Protein AF-A0A4Q8AR79-F1 (afdb_monomer_lite)

Sequence (165 aa):
MSETRAPRPKVLPDLLIDLVLIVAFVLIGRRSHDEEFNLAGVWQTAWPFFAALLLGWLVTRAWRWPDRVWPTGIIIWLVTVAGGMVLRAVSGQGTDIAFIIVATVTLGAFLVGWRLLGVWIERISAKRVAKKQAEADAAVVNAEAQAAAKAALNRPDPNRRTPGI

InterPro domains:
  IPR021414 Protein of unknown function DUF3054 [PF11255] (15-117)

Organism: NCBI:txid393267

Radius of gyration: 29.97 Å; chains: 1; bounding box: 76×37×91 Å

pLDDT: mean 89.16, std 11.05, range [41.88, 98.06]

Structure (mmCIF, N/CA/C/O backbone):
data_AF-A0A4Q8AR79-F1
#
_entry.id   AF-A0A4Q8AR79-F1
#
loop_
_atom_site.group_PDB
_atom_site.id
_atom_site.type_symbol
_atom_site.label_atom_id
_atom_site.label_alt_id
_atom_site.label_comp_id
_atom_site.label_asym_id
_atom_site.label_entity_id
_atom_site.label_seq_id
_atom_site.pdbx_PDB_ins_code
_atom_site.Cartn_x
_atom_site.Cartn_y
_atom_site.Cartn_z
_atom_site.occupancy
_atom_site.B_iso_or_equiv
_atom_site.auth_seq_id
_atom_site.auth_comp_id
_atom_site.auth_asym_id
_atom_site.auth_atom_id
_atom_site.pdbx_PDB_model_num
ATOM 1 N N . MET A 1 1 ? 23.720 -19.106 -25.272 1.00 41.88 1 MET A N 1
ATOM 2 C CA . MET A 1 1 ? 22.290 -18.898 -24.957 1.00 41.88 1 MET A CA 1
ATOM 3 C C . MET A 1 1 ? 22.189 -18.606 -23.468 1.00 41.88 1 MET A C 1
ATOM 5 O O . MET A 1 1 ? 22.160 -19.528 -22.670 1.00 41.88 1 MET A O 1
ATOM 9 N N . SER A 1 2 ? 22.279 -17.337 -23.076 1.00 53.19 2 SER A N 1
ATOM 10 C CA . SER A 1 2 ? 22.060 -16.918 -21.690 1.00 53.19 2 SER A CA 1
ATOM 11 C C . SER A 1 2 ? 20.556 -16.864 -21.445 1.00 53.19 2 SER A C 1
ATOM 13 O O . SER A 1 2 ? 19.889 -15.988 -21.993 1.00 53.19 2 SER A O 1
ATOM 15 N N . GLU A 1 3 ? 20.019 -17.805 -20.671 1.00 50.75 3 GLU A N 1
ATOM 16 C CA . GLU A 1 3 ? 18.653 -17.709 -20.161 1.00 50.75 3 GLU A CA 1
ATOM 17 C C . GLU A 1 3 ? 18.510 -16.395 -19.384 1.00 50.75 3 GLU A C 1
ATOM 19 O O . GLU A 1 3 ? 19.108 -16.194 -18.324 1.00 50.75 3 GLU A O 1
ATOM 24 N N . THR A 1 4 ? 17.723 -15.470 -19.922 1.00 56.91 4 THR A N 1
ATOM 25 C CA . THR A 1 4 ? 17.231 -14.303 -19.199 1.00 56.91 4 THR A CA 1
ATOM 26 C C . THR A 1 4 ? 16.343 -14.809 -18.069 1.00 56.91 4 THR A C 1
ATOM 28 O O . THR A 1 4 ? 15.161 -15.086 -18.253 1.00 56.91 4 THR A O 1
ATOM 31 N N . ARG A 1 5 ? 16.928 -14.976 -16.877 1.00 51.38 5 ARG A N 1
ATOM 32 C CA . ARG A 1 5 ? 16.189 -15.288 -15.650 1.00 51.38 5 ARG A CA 1
ATOM 33 C C . ARG A 1 5 ? 15.085 -14.241 -15.505 1.00 51.38 5 ARG A C 1
ATOM 35 O O . ARG A 1 5 ? 15.389 -13.064 -15.309 1.00 51.38 5 ARG A O 1
ATOM 42 N N . ALA A 1 6 ? 13.824 -14.658 -15.631 1.00 57.12 6 ALA A N 1
ATOM 43 C CA . ALA A 1 6 ? 12.692 -13.767 -15.416 1.00 57.12 6 ALA A CA 1
ATOM 44 C C . ALA A 1 6 ? 12.864 -13.074 -14.051 1.00 57.12 6 ALA A C 1
ATOM 46 O O . ALA A 1 6 ? 13.226 -13.752 -13.077 1.00 57.12 6 ALA A O 1
ATOM 47 N N . PRO A 1 7 ? 12.673 -11.746 -13.960 1.00 58.50 7 PRO A N 1
ATOM 48 C CA . PRO A 1 7 ? 12.816 -11.039 -12.698 1.00 58.50 7 PRO A CA 1
ATOM 49 C C . PRO A 1 7 ? 11.891 -11.691 -11.669 1.00 58.50 7 PRO A C 1
ATOM 51 O O . PRO A 1 7 ? 10.685 -11.808 -11.884 1.00 58.50 7 PRO A O 1
ATOM 54 N N . ARG A 1 8 ? 12.469 -12.185 -10.567 1.00 60.94 8 ARG A N 1
ATOM 55 C CA . ARG A 1 8 ? 11.681 -12.766 -9.478 1.00 60.94 8 ARG A CA 1
ATOM 56 C C . ARG A 1 8 ? 10.762 -11.677 -8.917 1.00 60.94 8 ARG A C 1
ATOM 58 O O . ARG A 1 8 ? 11.248 -10.564 -8.696 1.00 60.94 8 ARG A O 1
ATOM 65 N N . PRO A 1 9 ? 9.477 -11.976 -8.662 1.00 63.59 9 PRO A N 1
ATOM 66 C CA . PRO A 1 9 ? 8.583 -11.008 -8.047 1.00 63.59 9 PRO A CA 1
ATOM 67 C C . PRO A 1 9 ? 9.171 -10.580 -6.697 1.00 63.59 9 PRO A C 1
ATOM 69 O O . PRO A 1 9 ? 9.607 -11.418 -5.901 1.00 63.59 9 PRO A O 1
ATOM 72 N N . LYS A 1 10 ? 9.225 -9.270 -6.448 1.00 76.50 10 LYS A N 1
ATOM 73 C CA . LYS A 1 10 ? 9.808 -8.662 -5.242 1.00 76.50 10 LYS A CA 1
ATOM 74 C C . LYS A 1 10 ? 8.846 -8.762 -4.048 1.00 76.50 10 LYS A C 1
ATOM 76 O O . LYS A 1 10 ? 8.516 -7.788 -3.400 1.00 76.50 10 LYS A O 1
ATOM 81 N N . VAL A 1 11 ? 8.399 -9.974 -3.737 1.00 84.69 11 VAL A N 1
ATOM 82 C CA . VAL A 1 11 ? 7.329 -10.238 -2.760 1.00 84.69 11 VAL A CA 1
ATOM 83 C C . VAL A 1 11 ? 7.689 -9.770 -1.346 1.00 84.69 11 VAL A C 1
ATOM 85 O O . VAL A 1 11 ? 6.897 -9.102 -0.690 1.00 84.69 11 VAL A O 1
ATOM 88 N N . LEU A 1 12 ? 8.885 -10.133 -0.876 1.00 87.12 12 LEU A N 1
ATOM 89 C CA . LEU A 1 12 ? 9.333 -9.830 0.483 1.00 87.12 12 LEU A CA 1
ATOM 90 C C . LEU A 1 12 ? 9.499 -8.324 0.755 1.00 87.12 12 LEU A C 1
ATOM 92 O O . LEU A 1 12 ? 8.939 -7.859 1.745 1.00 87.12 12 LEU A O 1
ATOM 96 N N . PRO A 1 13 ? 10.238 -7.545 -0.063 1.00 88.94 13 PRO A N 1
ATOM 97 C CA . PRO A 1 13 ? 10.380 -6.113 0.192 1.00 88.94 13 PRO A CA 1
ATOM 98 C C . PRO A 1 13 ? 9.038 -5.372 0.119 1.00 88.94 13 PRO A C 1
ATOM 100 O O . PRO A 1 13 ? 8.809 -4.493 0.940 1.00 88.94 13 PRO A O 1
ATOM 103 N N . ASP A 1 14 ? 8.130 -5.761 -0.776 1.00 89.69 14 ASP A N 1
ATOM 104 C CA . ASP A 1 14 ? 6.814 -5.128 -0.909 1.00 89.69 14 ASP A CA 1
ATOM 105 C C . ASP A 1 14 ? 5.949 -5.343 0.344 1.00 89.69 14 ASP A C 1
ATOM 107 O O . ASP A 1 14 ? 5.338 -4.405 0.857 1.00 89.69 14 ASP A O 1
ATOM 111 N N . LEU A 1 15 ? 5.955 -6.564 0.893 1.00 91.62 15 LEU A N 1
ATOM 112 C CA . LEU A 1 15 ? 5.283 -6.860 2.158 1.00 91.62 15 LEU A CA 1
ATOM 113 C C . LEU A 1 15 ? 5.908 -6.082 3.325 1.00 91.62 15 LEU A C 1
ATOM 115 O O . LEU A 1 15 ? 5.188 -5.570 4.178 1.00 91.62 15 LEU A O 1
ATOM 119 N N . LEU A 1 16 ? 7.240 -5.973 3.367 1.00 94.31 16 LEU A N 1
ATOM 120 C CA . LEU A 1 16 ? 7.934 -5.202 4.401 1.00 94.31 16 LEU A CA 1
ATOM 121 C C . LEU A 1 16 ? 7.582 -3.713 4.333 1.00 94.31 16 LEU A C 1
ATOM 123 O O . LEU A 1 16 ? 7.378 -3.104 5.380 1.00 94.31 16 LEU A O 1
ATOM 127 N N . ILE A 1 17 ? 7.467 -3.139 3.132 1.00 94.69 17 ILE A N 1
ATOM 128 C CA . ILE A 1 17 ? 7.016 -1.754 2.948 1.00 94.69 17 ILE A CA 1
ATOM 129 C C . ILE A 1 17 ? 5.603 -1.586 3.514 1.00 94.69 17 ILE A C 1
ATOM 131 O O . ILE A 1 17 ? 5.388 -0.686 4.322 1.00 94.69 17 ILE A O 1
ATOM 135 N N . ASP A 1 18 ? 4.661 -2.469 3.167 1.00 95.25 18 ASP A N 1
ATOM 136 C CA . ASP A 1 18 ? 3.290 -2.405 3.692 1.00 95.25 18 ASP A CA 1
ATOM 137 C C . ASP A 1 18 ? 3.258 -2.495 5.232 1.00 95.25 18 ASP A C 1
ATOM 139 O O . ASP A 1 18 ? 2.571 -1.708 5.888 1.00 95.25 18 ASP A O 1
ATOM 143 N N . LEU A 1 19 ? 4.035 -3.407 5.827 1.00 96.62 19 LEU A N 1
ATOM 144 C CA . LEU A 1 19 ? 4.132 -3.557 7.283 1.00 96.62 19 LEU A CA 1
ATOM 145 C C . LEU A 1 19 ? 4.711 -2.304 7.951 1.00 96.62 19 LEU A C 1
ATOM 147 O O . LEU A 1 19 ? 4.135 -1.802 8.916 1.00 96.62 19 LEU A O 1
ATOM 151 N N . VAL A 1 20 ? 5.819 -1.769 7.431 1.00 97.56 20 VAL A N 1
ATOM 152 C CA . VAL A 1 20 ? 6.451 -0.545 7.952 1.00 97.56 20 VAL A CA 1
ATOM 153 C C . VAL A 1 20 ? 5.499 0.642 7.853 1.00 97.56 20 VAL A C 1
ATOM 155 O O . VAL A 1 20 ? 5.420 1.443 8.782 1.00 97.56 20 VAL A O 1
ATOM 158 N N . LEU A 1 21 ? 4.736 0.744 6.767 1.00 97.19 21 LEU A N 1
ATOM 159 C CA . LEU A 1 21 ? 3.757 1.808 6.587 1.00 97.19 21 LEU A CA 1
ATOM 160 C C . LEU A 1 21 ? 2.591 1.708 7.579 1.00 97.19 21 LEU A C 1
ATOM 162 O O . LEU A 1 21 ? 2.152 2.735 8.094 1.00 97.19 21 LEU A O 1
ATOM 166 N N . ILE A 1 22 ? 2.124 0.502 7.918 1.00 97.19 22 ILE A N 1
ATOM 167 C CA . ILE A 1 22 ? 1.139 0.327 8.999 1.00 97.19 22 ILE A CA 1
ATOM 168 C C . ILE A 1 22 ? 1.734 0.740 10.350 1.00 97.19 22 ILE A C 1
ATOM 170 O O . ILE A 1 22 ? 1.068 1.443 11.111 1.00 97.19 22 ILE A O 1
ATOM 174 N N . VAL A 1 23 ? 2.987 0.373 10.647 1.00 97.25 23 VAL A N 1
ATOM 175 C CA . VAL A 1 23 ? 3.668 0.838 11.871 1.00 97.25 23 VAL A CA 1
ATOM 176 C C . VAL A 1 23 ? 3.742 2.363 11.895 1.00 97.25 23 VAL A C 1
ATOM 178 O O . VAL A 1 23 ? 3.398 2.969 12.906 1.00 97.25 23 VAL A O 1
ATOM 181 N N . ALA A 1 24 ? 4.138 2.994 10.787 1.00 96.81 24 ALA A N 1
ATOM 182 C CA . ALA A 1 24 ? 4.206 4.446 10.676 1.00 96.81 24 ALA A CA 1
ATOM 183 C C . ALA A 1 24 ? 2.838 5.093 10.930 1.00 96.81 24 ALA A C 1
ATOM 185 O O . ALA A 1 24 ? 2.752 6.040 11.706 1.00 96.81 24 ALA A O 1
ATOM 186 N N . PHE A 1 25 ? 1.764 4.548 10.351 1.00 96.38 25 PHE A N 1
ATOM 187 C CA . PHE A 1 25 ? 0.394 5.005 10.599 1.00 96.38 25 PHE A CA 1
ATOM 188 C C . PHE A 1 25 ? 0.047 4.963 12.094 1.00 96.38 25 PHE A C 1
ATOM 190 O O . PHE A 1 25 ? -0.433 5.955 12.642 1.00 96.38 25 PHE A O 1
ATOM 197 N N . VAL A 1 26 ? 0.341 3.850 12.770 1.00 95.62 26 VAL A N 1
ATOM 198 C CA . VAL A 1 26 ? 0.055 3.685 14.201 1.00 95.62 26 VAL A CA 1
ATOM 199 C C . VAL A 1 26 ? 0.881 4.639 15.058 1.00 95.62 26 VAL A C 1
ATOM 201 O O . VAL A 1 26 ? 0.337 5.258 15.968 1.00 95.62 26 VAL A O 1
ATOM 204 N N . LEU A 1 27 ? 2.177 4.784 14.778 1.00 95.19 27 LEU A N 1
ATOM 205 C CA . LEU A 1 27 ? 3.055 5.683 15.530 1.00 95.19 27 LEU A CA 1
ATOM 206 C C . LEU A 1 27 ? 2.634 7.145 15.375 1.00 95.19 27 LEU A C 1
ATOM 208 O O . LEU A 1 27 ? 2.564 7.861 16.373 1.00 95.19 27 LEU A O 1
ATOM 212 N N . ILE A 1 28 ? 2.319 7.570 14.148 1.00 93.75 28 ILE A N 1
ATOM 213 C CA . ILE A 1 28 ? 1.827 8.922 13.863 1.00 93.75 28 ILE A CA 1
ATOM 214 C C . ILE A 1 28 ? 0.504 9.151 14.597 1.00 93.75 28 ILE A C 1
ATOM 216 O O . ILE A 1 28 ? 0.393 10.117 15.344 1.00 93.75 28 ILE A O 1
ATOM 220 N N . GLY A 1 29 ? -0.462 8.237 14.457 1.00 91.31 29 GLY A N 1
ATOM 221 C CA . GLY A 1 29 ? -1.773 8.354 15.097 1.00 91.31 29 GLY A CA 1
ATOM 222 C C . GLY A 1 29 ? -1.685 8.441 16.621 1.00 91.31 29 GLY A C 1
ATOM 223 O O . GLY A 1 29 ? -2.229 9.368 17.212 1.00 91.31 29 GLY A O 1
ATOM 224 N N . ARG A 1 30 ? -0.934 7.536 17.261 1.00 92.44 30 ARG A N 1
ATOM 225 C CA . ARG A 1 30 ? -0.732 7.549 18.721 1.00 92.44 30 ARG A CA 1
ATOM 226 C C . ARG A 1 30 ? -0.067 8.842 19.188 1.00 92.44 30 ARG A C 1
ATOM 228 O O . ARG A 1 30 ? -0.505 9.437 20.167 1.00 92.44 30 ARG A O 1
ATOM 235 N N . ARG A 1 31 ? 0.956 9.317 18.465 1.00 91.06 31 ARG A N 1
ATOM 236 C CA . ARG A 1 31 ? 1.640 10.567 18.817 1.00 91.06 31 ARG A CA 1
ATOM 237 C C . ARG A 1 31 ? 0.724 11.782 18.684 1.00 91.06 31 ARG A C 1
ATOM 239 O O . ARG A 1 31 ? 0.859 12.697 19.491 1.00 91.06 31 ARG A O 1
ATOM 246 N N . SER A 1 32 ? -0.183 11.789 17.707 1.00 89.12 32 SER A N 1
ATOM 247 C CA . SER A 1 32 ? -1.176 12.854 17.510 1.00 89.12 32 SER A CA 1
ATOM 248 C C . SER A 1 32 ? -2.230 12.933 18.616 1.00 89.12 32 SER A C 1
ATOM 250 O O . SER A 1 32 ? -2.823 13.991 18.787 1.00 89.12 32 SER A O 1
ATOM 252 N N . HIS A 1 33 ? -2.448 11.854 19.367 1.00 87.81 33 HIS A N 1
ATOM 253 C CA . HIS A 1 33 ? -3.339 11.822 20.531 1.00 87.81 33 HIS A CA 1
ATOM 254 C C . HIS A 1 33 ? -2.592 11.996 21.868 1.00 87.81 33 HIS A C 1
ATOM 256 O O . HIS A 1 33 ? -3.152 11.697 22.917 1.00 87.81 33 HIS A O 1
ATOM 262 N N . ASP A 1 34 ? -1.333 12.456 21.827 1.00 85.81 34 ASP A N 1
ATOM 263 C CA . ASP A 1 34 ? -0.439 12.600 22.988 1.00 85.81 34 ASP A CA 1
ATOM 264 C C . ASP A 1 34 ? -0.318 11.327 23.845 1.00 85.81 34 ASP A C 1
ATOM 266 O O . ASP A 1 34 ? -0.021 11.373 25.038 1.00 85.81 34 ASP A O 1
ATOM 270 N N . GLU A 1 35 ? -0.495 10.160 23.222 1.00 82.44 35 GLU A N 1
ATOM 271 C CA . GLU A 1 35 ? -0.280 8.891 23.900 1.00 82.44 35 GLU A CA 1
ATOM 272 C C . GLU A 1 35 ? 1.215 8.641 24.116 1.00 82.44 35 GLU A C 1
ATOM 274 O O . GLU A 1 35 ? 2.041 8.819 23.212 1.00 82.44 35 GLU A O 1
ATOM 279 N N . GLU A 1 36 ? 1.565 8.144 25.302 1.00 84.19 36 GLU A N 1
ATOM 280 C CA . GLU A 1 36 ? 2.933 7.739 25.604 1.00 84.19 36 GLU A CA 1
ATOM 281 C C . GLU A 1 36 ? 3.410 6.613 24.672 1.00 84.19 36 GLU A C 1
ATOM 283 O O . GLU A 1 36 ? 2.655 5.721 24.243 1.00 84.19 36 GLU A O 1
ATOM 288 N N . PHE A 1 37 ? 4.708 6.645 24.362 1.00 86.88 37 PHE A N 1
ATOM 289 C CA . PHE A 1 37 ? 5.340 5.592 23.585 1.00 86.88 37 PHE A CA 1
ATOM 290 C C . PHE A 1 37 ? 5.497 4.333 24.441 1.00 86.88 37 PHE A C 1
ATOM 292 O O . PHE A 1 37 ? 6.317 4.266 25.353 1.00 86.88 37 PHE A O 1
ATOM 299 N N . ASN A 1 38 ? 4.721 3.310 24.099 1.00 92.00 38 ASN A N 1
ATOM 300 C CA . ASN A 1 38 ? 4.741 1.997 24.724 1.00 92.00 38 ASN A CA 1
ATOM 301 C C . ASN A 1 38 ? 4.555 0.936 23.635 1.00 92.00 38 ASN A C 1
ATO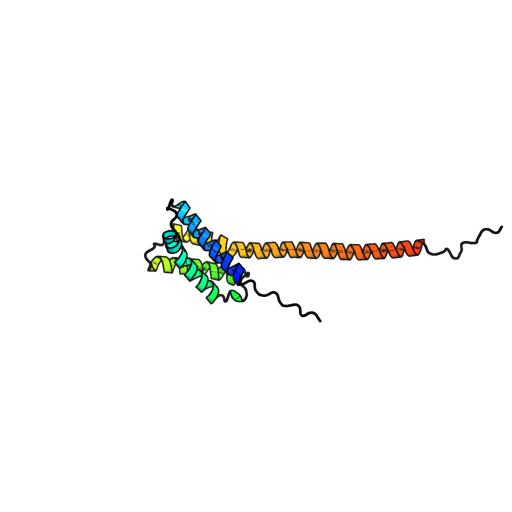M 303 O O . ASN A 1 38 ? 3.601 0.994 22.855 1.00 92.00 38 ASN A O 1
ATOM 307 N N . LEU A 1 39 ? 5.438 -0.063 23.619 1.00 92.00 39 LEU A N 1
ATOM 308 C CA . LEU A 1 39 ? 5.429 -1.143 22.635 1.00 92.00 39 LEU A CA 1
ATOM 309 C C . LEU A 1 39 ? 4.126 -1.961 22.652 1.00 92.00 39 LEU A C 1
ATOM 311 O O . LEU A 1 39 ? 3.616 -2.318 21.592 1.00 92.00 39 LEU A O 1
ATOM 315 N N . ALA A 1 40 ? 3.549 -2.201 23.831 1.00 93.50 40 ALA A N 1
ATOM 316 C CA . ALA A 1 40 ? 2.267 -2.884 23.977 1.00 93.50 40 ALA A CA 1
ATOM 317 C C . ALA A 1 40 ? 1.113 -2.053 23.400 1.00 93.50 40 ALA A C 1
ATOM 319 O O . ALA A 1 40 ? 0.256 -2.600 22.714 1.00 93.50 40 ALA A O 1
ATOM 320 N N . GLY A 1 41 ? 1.119 -0.731 23.608 1.00 91.75 41 GLY A N 1
ATOM 321 C CA . GLY A 1 41 ? 0.124 0.174 23.024 1.00 91.75 41 GLY A CA 1
ATOM 322 C C . GLY A 1 41 ? 0.217 0.236 21.498 1.00 91.75 41 GLY A C 1
ATOM 323 O O . GLY A 1 41 ? -0.795 0.158 20.805 1.00 91.75 41 GLY A O 1
ATOM 324 N N . VAL A 1 42 ? 1.439 0.295 20.959 1.00 94.31 42 VAL A N 1
ATOM 325 C CA . VAL A 1 42 ? 1.681 0.223 19.508 1.00 94.31 42 VAL A CA 1
ATOM 326 C C . VAL A 1 42 ? 1.169 -1.101 18.945 1.00 94.31 42 VAL A C 1
ATOM 328 O O . VAL A 1 42 ? 0.426 -1.097 17.965 1.00 94.31 42 VAL A O 1
ATOM 331 N N . TRP A 1 43 ? 1.512 -2.227 19.574 1.00 96.19 43 TRP A N 1
ATOM 332 C CA . TRP A 1 43 ? 1.040 -3.539 19.140 1.00 96.19 43 TRP A CA 1
ATOM 333 C C . TRP A 1 43 ? -0.485 -3.651 19.198 1.00 96.19 43 TRP A C 1
ATOM 335 O O . TRP A 1 43 ? -1.092 -4.097 18.225 1.00 96.19 43 TRP A O 1
ATOM 345 N N . GLN A 1 44 ? -1.108 -3.185 20.285 1.00 94.31 44 GLN A N 1
ATOM 346 C CA . GLN A 1 44 ? -2.556 -3.238 20.480 1.00 94.31 44 GLN A CA 1
ATOM 347 C C . GLN A 1 44 ? -3.311 -2.503 19.368 1.00 94.31 44 GLN A C 1
ATOM 349 O O . GLN A 1 44 ? -4.326 -3.004 18.886 1.00 94.31 44 GLN A O 1
ATOM 354 N N . THR A 1 45 ? -2.793 -1.357 18.919 1.00 93.62 45 THR A N 1
ATOM 355 C CA . THR A 1 45 ? -3.371 -0.598 17.805 1.00 93.62 45 THR A CA 1
ATOM 356 C C . THR A 1 45 ? -3.040 -1.214 16.441 1.00 93.62 45 THR A C 1
ATOM 358 O O . THR A 1 45 ? -3.870 -1.141 15.537 1.00 93.62 45 THR A O 1
ATOM 361 N N . ALA A 1 46 ? -1.856 -1.813 16.268 1.00 96.56 46 ALA A N 1
ATOM 362 C CA . ALA A 1 46 ? -1.356 -2.285 14.974 1.00 96.56 46 ALA A CA 1
ATOM 363 C C . ALA A 1 46 ? -1.883 -3.661 14.548 1.00 96.56 46 ALA A C 1
ATOM 365 O O . ALA A 1 46 ? -2.183 -3.859 13.367 1.00 96.56 46 ALA A O 1
ATOM 366 N N . TRP A 1 47 ? -2.009 -4.614 15.479 1.00 97.88 47 TRP A N 1
ATOM 367 C CA . TRP A 1 47 ? -2.330 -6.006 15.144 1.00 97.88 47 TRP A CA 1
ATOM 368 C C . TRP A 1 47 ? -3.627 -6.195 14.330 1.00 97.88 47 TRP A C 1
ATOM 370 O O . TRP A 1 47 ? -3.603 -7.037 13.427 1.00 97.88 47 TRP A O 1
ATOM 380 N N . PRO A 1 48 ? -4.722 -5.420 14.534 1.00 97.81 48 PRO A N 1
ATOM 381 C CA . PRO A 1 48 ? -5.932 -5.554 13.722 1.00 97.81 48 PRO A CA 1
ATOM 382 C C . PRO A 1 48 ? -5.660 -5.253 12.243 1.00 97.81 48 PRO A C 1
ATOM 384 O O . PRO A 1 48 ? -6.122 -5.965 11.352 1.00 97.81 48 PRO A O 1
ATOM 387 N N . PHE A 1 49 ? -4.856 -4.222 11.974 1.00 97.62 49 PHE A N 1
ATOM 388 C CA . 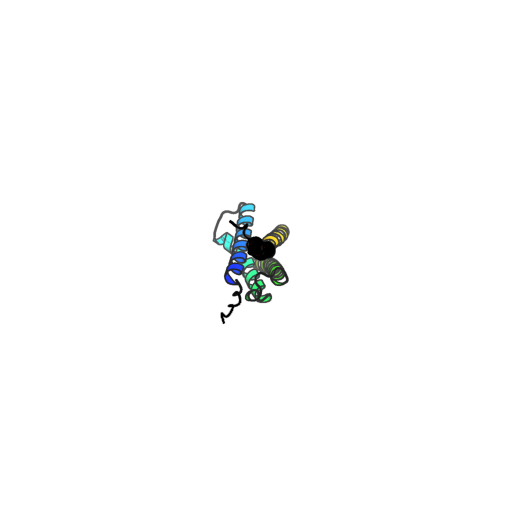PHE A 1 49 ? -4.494 -3.822 10.618 1.00 97.62 49 PHE A CA 1
ATOM 389 C C . PHE A 1 49 ? -3.485 -4.780 9.993 1.00 97.62 49 PHE A C 1
ATOM 391 O O . PHE A 1 49 ? -3.592 -5.067 8.807 1.00 97.62 49 PHE A O 1
ATOM 398 N N . PHE A 1 50 ? -2.547 -5.330 10.768 1.00 98.06 50 PHE A N 1
ATOM 399 C CA . PHE A 1 50 ? -1.653 -6.374 10.263 1.00 98.06 50 PHE A CA 1
ATOM 400 C C . PHE A 1 50 ? -2.406 -7.637 9.861 1.00 98.06 50 PHE A C 1
ATOM 402 O O . PHE A 1 50 ? -2.179 -8.160 8.771 1.00 98.06 50 PHE A O 1
ATOM 409 N N . ALA A 1 51 ? -3.330 -8.111 10.697 1.00 98.00 51 ALA A N 1
ATOM 410 C CA . ALA A 1 51 ? -4.149 -9.273 10.372 1.00 98.00 51 ALA A CA 1
ATOM 411 C C . ALA A 1 51 ? -4.971 -9.035 9.093 1.00 98.00 51 ALA A C 1
ATOM 413 O O . ALA A 1 51 ? -4.995 -9.879 8.194 1.00 98.00 51 ALA A O 1
ATOM 414 N N . ALA A 1 52 ? -5.576 -7.852 8.969 1.00 97.69 52 ALA A N 1
ATOM 415 C CA . ALA A 1 52 ? -6.329 -7.463 7.784 1.00 97.69 52 ALA A CA 1
ATOM 416 C C . ALA A 1 52 ? -5.443 -7.290 6.532 1.00 97.69 52 ALA A C 1
ATOM 418 O O . ALA A 1 52 ? -5.842 -7.701 5.443 1.00 97.69 52 ALA A O 1
ATOM 419 N N . LEU A 1 53 ? -4.223 -6.762 6.671 1.00 97.38 53 LEU A N 1
ATOM 420 C CA . LEU A 1 53 ? -3.243 -6.662 5.585 1.00 97.38 53 LEU A CA 1
ATOM 421 C C . LEU A 1 53 ? -2.879 -8.045 5.042 1.00 97.38 53 LEU A C 1
ATOM 423 O O . LEU A 1 53 ? -2.911 -8.259 3.829 1.00 97.38 53 LEU A O 1
ATOM 427 N N . LEU A 1 54 ? -2.556 -8.990 5.930 1.00 96.88 54 LEU A N 1
ATOM 428 C CA . LEU A 1 54 ? -2.218 -10.361 5.545 1.00 96.88 54 LEU A CA 1
ATOM 429 C C . LEU A 1 54 ? -3.391 -11.041 4.827 1.00 96.88 54 LEU A C 1
ATOM 431 O O . LEU A 1 54 ? -3.186 -11.727 3.823 1.00 96.88 54 LEU A O 1
ATOM 435 N N . LEU A 1 55 ? -4.624 -10.792 5.278 1.00 96.75 55 LEU A N 1
ATOM 436 C CA . LEU A 1 55 ? -5.828 -11.244 4.584 1.00 96.75 55 LEU A CA 1
ATOM 437 C C . LEU A 1 55 ? -5.961 -10.604 3.194 1.00 96.75 55 LEU A C 1
ATOM 439 O O . LEU A 1 55 ? -6.240 -11.305 2.224 1.00 96.75 55 LEU A O 1
ATOM 443 N N . GLY A 1 56 ? -5.715 -9.299 3.064 1.00 94.88 56 GLY A N 1
ATOM 444 C CA . GLY A 1 56 ? -5.717 -8.603 1.776 1.00 94.88 56 GLY A CA 1
ATOM 445 C C . GLY A 1 56 ? -4.698 -9.193 0.798 1.00 94.88 56 GLY A C 1
ATOM 446 O O . GLY A 1 56 ? -5.024 -9.447 -0.365 1.00 94.88 56 GLY A O 1
ATOM 447 N N . TRP A 1 57 ? -3.490 -9.491 1.277 1.00 94.88 57 TRP A N 1
ATOM 448 C CA . TRP A 1 57 ? -2.444 -10.182 0.518 1.00 94.88 57 TRP A CA 1
ATOM 449 C C . TRP A 1 57 ? -2.881 -11.584 0.067 1.00 94.88 57 TRP A C 1
ATOM 451 O O . TRP A 1 57 ? -2.636 -11.963 -1.082 1.00 94.88 57 TRP A O 1
ATOM 461 N N . LEU A 1 58 ? -3.565 -12.333 0.937 1.00 94.31 58 LEU A N 1
ATOM 462 C CA . LEU A 1 58 ? -4.116 -13.659 0.643 1.00 94.31 58 LEU A CA 1
ATOM 463 C C . LEU A 1 58 ? -5.203 -13.608 -0.437 1.00 94.31 58 LEU A C 1
ATOM 465 O O . LEU A 1 58 ? -5.103 -14.318 -1.439 1.00 94.31 58 LEU A O 1
ATOM 469 N N . VAL A 1 59 ? -6.199 -12.737 -0.266 1.00 92.38 59 VAL A N 1
ATOM 470 C CA . VAL A 1 59 ? -7.345 -12.572 -1.178 1.00 92.38 59 VAL A CA 1
ATOM 471 C C . VAL A 1 59 ? -6.888 -12.153 -2.573 1.00 92.38 59 VAL A C 1
ATOM 473 O O . VAL A 1 59 ? -7.345 -12.696 -3.576 1.00 92.38 59 VAL A O 1
ATOM 476 N N . THR A 1 60 ? -5.946 -11.216 -2.651 1.00 90.94 60 THR A N 1
ATOM 477 C CA . THR A 1 60 ? -5.419 -10.719 -3.931 1.00 90.94 60 THR A CA 1
ATOM 478 C C . THR A 1 60 ? -4.357 -11.624 -4.544 1.00 90.94 60 THR A C 1
ATOM 480 O O . THR A 1 60 ? -3.982 -11.434 -5.702 1.00 90.94 60 THR A O 1
ATOM 483 N N . ARG A 1 61 ? -3.863 -12.615 -3.789 1.00 90.69 61 ARG A N 1
ATOM 484 C CA . ARG A 1 61 ? -2.688 -13.422 -4.144 1.00 90.69 61 ARG A CA 1
ATOM 485 C C . ARG A 1 61 ? -1.513 -12.526 -4.529 1.00 90.69 61 ARG A C 1
ATOM 487 O O . ARG A 1 61 ? -0.844 -12.765 -5.538 1.00 90.69 61 ARG A O 1
ATOM 494 N N . ALA A 1 62 ? -1.287 -11.485 -3.729 1.00 85.75 62 ALA A N 1
ATOM 495 C CA . ALA A 1 62 ? -0.359 -10.396 -4.018 1.00 85.75 62 ALA A CA 1
ATOM 496 C C . ALA A 1 62 ? 1.065 -10.877 -4.314 1.00 85.75 62 ALA A C 1
ATOM 498 O O . ALA A 1 62 ? 1.753 -10.258 -5.110 1.00 85.75 62 ALA A O 1
ATOM 499 N N . TRP A 1 63 ? 1.479 -12.049 -3.822 1.00 87.69 63 TRP A N 1
ATOM 500 C CA . TRP A 1 63 ? 2.754 -12.674 -4.198 1.00 87.69 63 TRP A CA 1
ATOM 501 C C . TRP A 1 63 ? 2.934 -12.933 -5.707 1.00 87.69 63 TRP A C 1
ATOM 503 O O . TRP A 1 63 ? 4.050 -13.212 -6.140 1.00 87.69 63 TRP A O 1
ATOM 513 N N . ARG A 1 64 ? 1.874 -12.863 -6.524 1.00 82.69 64 ARG A N 1
ATOM 514 C CA . ARG A 1 64 ? 1.980 -12.919 -7.991 1.00 82.69 64 ARG A CA 1
ATOM 515 C C . ARG A 1 64 ? 2.202 -11.564 -8.656 1.00 82.69 64 ARG A C 1
ATOM 517 O O . ARG A 1 64 ? 2.864 -11.528 -9.685 1.00 82.69 64 ARG A O 1
ATOM 524 N N . TRP A 1 65 ? 1.631 -10.498 -8.098 1.00 81.31 65 TRP A N 1
ATOM 525 C CA . TRP A 1 65 ? 1.632 -9.144 -8.670 1.00 81.31 65 TRP A CA 1
ATOM 526 C C . TRP A 1 65 ? 1.599 -8.089 -7.542 1.00 81.31 65 TRP A C 1
ATOM 528 O O . TRP A 1 65 ? 0.571 -7.417 -7.376 1.00 81.31 65 TRP A O 1
ATOM 538 N N . PRO A 1 66 ? 2.658 -8.002 -6.711 1.00 79.12 66 PRO A N 1
ATOM 539 C CA . PRO A 1 66 ? 2.626 -7.261 -5.440 1.00 79.12 66 PRO A CA 1
ATOM 540 C C . PRO A 1 66 ? 2.673 -5.731 -5.613 1.00 79.12 66 PRO A C 1
ATOM 542 O O . PRO A 1 66 ? 2.105 -4.987 -4.807 1.00 79.12 66 PRO A O 1
ATOM 545 N N . ASP A 1 67 ? 3.262 -5.282 -6.715 1.00 83.06 67 ASP A N 1
ATOM 546 C CA . ASP A 1 67 ? 3.488 -3.900 -7.142 1.00 83.06 67 ASP A CA 1
ATOM 547 C C . ASP A 1 67 ? 2.287 -3.274 -7.874 1.00 83.06 67 ASP A C 1
ATOM 549 O O . ASP A 1 67 ? 2.209 -2.058 -8.072 1.00 83.06 67 ASP A O 1
ATOM 553 N N . ARG A 1 68 ? 1.306 -4.089 -8.272 1.00 85.12 68 ARG A N 1
ATOM 554 C CA . ARG A 1 68 ? 0.174 -3.631 -9.079 1.00 85.12 68 ARG A CA 1
ATOM 555 C C . ARG A 1 68 ? -0.763 -2.726 -8.277 1.00 85.12 68 ARG A C 1
ATOM 557 O O . ARG A 1 68 ? -1.364 -3.143 -7.290 1.00 85.12 68 ARG A O 1
ATOM 564 N N . VAL A 1 69 ? -0.986 -1.506 -8.762 1.00 87.38 69 VAL A N 1
ATOM 565 C CA . VAL A 1 69 ? -1.925 -0.557 -8.131 1.00 87.38 69 VAL A CA 1
ATOM 566 C C . VAL A 1 69 ? -3.365 -1.086 -8.167 1.00 87.38 69 VAL A C 1
ATOM 568 O O . VAL A 1 69 ? -4.013 -1.177 -7.127 1.00 87.38 69 VAL A O 1
ATOM 571 N N . TRP A 1 70 ? -3.852 -1.492 -9.345 1.00 89.31 70 TRP A N 1
ATOM 572 C CA . TRP A 1 70 ? -5.177 -2.094 -9.521 1.00 89.31 70 TRP A CA 1
ATOM 573 C C . TRP A 1 70 ? -5.071 -3.483 -10.172 1.00 89.31 70 TRP A C 1
ATOM 575 O O . TRP A 1 70 ? -4.413 -3.609 -11.209 1.00 89.31 70 TRP A O 1
ATOM 585 N N . PRO A 1 71 ? -5.720 -4.524 -9.617 1.00 89.50 71 PRO A N 1
ATOM 586 C CA . PRO A 1 71 ? -6.607 -4.478 -8.449 1.00 89.50 71 PRO A CA 1
ATOM 587 C C . PRO A 1 71 ? -5.890 -4.663 -7.097 1.00 89.50 71 PRO A C 1
ATOM 589 O O . PRO A 1 71 ? -6.484 -4.359 -6.067 1.00 89.50 71 PRO A O 1
ATOM 592 N N . THR A 1 72 ? -4.637 -5.138 -7.080 1.00 90.69 72 THR A N 1
ATOM 593 C CA . THR A 1 72 ? -3.944 -5.584 -5.855 1.00 90.69 72 THR A CA 1
ATOM 594 C C . THR A 1 72 ? -3.895 -4.510 -4.766 1.00 90.69 72 THR A C 1
ATOM 596 O O . THR A 1 72 ? -4.441 -4.725 -3.687 1.00 90.69 72 THR A O 1
ATOM 599 N N . GLY A 1 73 ? -3.298 -3.345 -5.040 1.00 91.88 73 GLY A N 1
ATOM 600 C CA . GLY A 1 73 ? -3.145 -2.270 -4.054 1.00 91.88 73 GLY A CA 1
ATOM 601 C C . GLY A 1 73 ? -4.475 -1.746 -3.504 1.00 91.88 73 GLY A C 1
ATOM 602 O O . GLY A 1 73 ? -4.610 -1.576 -2.295 1.00 91.88 73 GLY A O 1
ATOM 603 N N . ILE A 1 74 ? -5.478 -1.546 -4.367 1.00 95.81 74 ILE A N 1
ATOM 604 C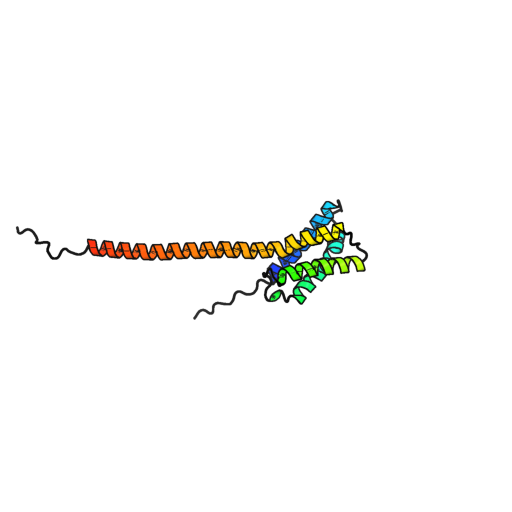 CA . ILE A 1 74 ? -6.798 -1.060 -3.932 1.00 95.81 74 ILE A CA 1
ATOM 605 C C . ILE A 1 74 ? -7.534 -2.095 -3.080 1.00 95.81 74 ILE A C 1
ATOM 607 O O . ILE A 1 74 ? -8.071 -1.739 -2.035 1.00 95.81 74 ILE A O 1
ATOM 611 N N . ILE A 1 75 ? -7.540 -3.372 -3.471 1.00 95.94 75 ILE A N 1
ATOM 612 C CA . ILE A 1 75 ? -8.197 -4.413 -2.668 1.00 95.94 75 ILE A CA 1
ATOM 613 C C . ILE A 1 75 ? -7.474 -4.591 -1.331 1.00 95.94 75 ILE A C 1
ATOM 615 O O . ILE A 1 75 ? -8.140 -4.660 -0.302 1.00 95.94 75 ILE A O 1
ATOM 619 N N . ILE A 1 76 ? -6.135 -4.617 -1.315 1.00 96.38 76 ILE A N 1
ATOM 620 C CA . ILE A 1 76 ? -5.362 -4.678 -0.066 1.00 96.38 76 ILE A CA 1
ATOM 621 C C . ILE A 1 76 ? -5.744 -3.517 0.849 1.00 96.38 76 ILE A C 1
ATOM 623 O O . ILE A 1 76 ? -6.029 -3.748 2.021 1.00 96.38 76 ILE A O 1
ATOM 627 N N . TRP A 1 77 ? -5.792 -2.291 0.330 1.00 98.06 77 TRP A N 1
ATOM 628 C CA . TRP A 1 77 ? -6.178 -1.117 1.107 1.00 98.06 77 TRP A CA 1
ATOM 629 C C . TRP A 1 77 ? -7.586 -1.252 1.698 1.00 98.06 77 TRP A C 1
ATOM 631 O O . TRP A 1 77 ? -7.748 -1.120 2.912 1.00 98.06 77 TRP A O 1
ATOM 641 N N . LEU A 1 78 ? -8.585 -1.581 0.874 1.00 97.81 78 LEU A N 1
ATOM 642 C CA . LEU A 1 78 ? -9.973 -1.721 1.321 1.00 97.81 78 LEU A CA 1
ATOM 643 C C . LEU A 1 78 ? -10.129 -2.832 2.363 1.00 97.81 78 LEU A C 1
ATOM 645 O O . LEU A 1 78 ? -10.782 -2.624 3.384 1.00 97.81 78 LEU A O 1
ATOM 649 N N . VAL A 1 79 ? -9.495 -3.988 2.147 1.00 97.75 79 VAL A N 1
ATOM 650 C CA . VAL A 1 79 ? -9.512 -5.104 3.103 1.00 97.75 79 VAL A CA 1
ATOM 651 C C . VAL A 1 79 ? -8.791 -4.726 4.394 1.00 97.75 79 VAL A C 1
ATOM 653 O O . VAL A 1 79 ? -9.290 -5.040 5.469 1.00 97.75 79 VAL A O 1
ATOM 656 N N . THR A 1 80 ? -7.664 -4.015 4.317 1.00 97.94 80 THR A N 1
ATOM 657 C CA . THR A 1 80 ? -6.902 -3.587 5.500 1.00 97.94 80 THR A CA 1
ATOM 658 C C . THR A 1 80 ? -7.715 -2.629 6.365 1.00 97.94 80 THR A C 1
ATOM 660 O O . THR A 1 80 ? -7.776 -2.800 7.580 1.00 97.94 80 THR A O 1
ATOM 663 N N . VAL A 1 81 ? -8.378 -1.645 5.750 1.00 97.75 81 VAL A N 1
ATOM 664 C CA . VAL A 1 81 ? -9.244 -0.695 6.461 1.00 97.75 81 VAL A CA 1
ATOM 665 C C . VAL A 1 81 ? -10.462 -1.412 7.037 1.00 97.75 81 VAL A C 1
ATOM 667 O O . VAL A 1 81 ? -10.688 -1.349 8.242 1.00 97.75 81 VAL A O 1
ATOM 670 N N . ALA A 1 82 ? -11.230 -2.122 6.208 1.00 97.69 82 ALA A N 1
ATOM 671 C CA . ALA A 1 82 ? -12.465 -2.770 6.645 1.00 97.69 82 ALA A CA 1
ATOM 672 C C . ALA A 1 82 ? -12.194 -3.854 7.698 1.00 97.69 82 ALA A C 1
ATOM 674 O O . ALA A 1 82 ? -12.802 -3.849 8.765 1.00 97.69 82 ALA A O 1
ATOM 675 N N . GLY A 1 83 ? -11.238 -4.746 7.433 1.00 97.69 83 GLY A N 1
ATOM 676 C CA . GLY A 1 83 ? -10.833 -5.798 8.360 1.00 97.69 83 GLY A CA 1
ATOM 677 C C . GLY A 1 83 ? -10.233 -5.237 9.646 1.00 97.69 83 GLY A C 1
ATOM 678 O O . GLY A 1 83 ? -10.579 -5.709 10.725 1.00 97.69 83 GLY A O 1
ATOM 679 N N . GLY A 1 84 ? -9.405 -4.191 9.554 1.00 97.25 84 GLY A N 1
ATOM 680 C CA . GLY A 1 84 ? -8.843 -3.514 10.720 1.00 97.25 84 GLY A CA 1
ATOM 681 C C . GLY A 1 84 ? -9.927 -2.910 11.610 1.00 97.25 84 GLY A C 1
ATOM 682 O O . GLY A 1 84 ? -9.913 -3.126 12.819 1.00 97.25 84 GLY A O 1
ATOM 683 N N . MET A 1 85 ? -10.915 -2.224 11.028 1.00 97.81 85 MET A N 1
ATOM 684 C CA . MET A 1 85 ? -12.036 -1.650 11.783 1.00 97.81 85 MET A CA 1
ATOM 685 C C . MET A 1 85 ? -12.924 -2.724 12.410 1.00 97.81 85 MET A C 1
ATOM 687 O O . MET A 1 85 ? -13.264 -2.615 13.585 1.00 97.81 85 MET A O 1
ATOM 691 N N . VAL A 1 86 ? -13.245 -3.791 11.673 1.00 97.69 86 VAL A N 1
ATOM 692 C CA . VAL A 1 86 ? -14.019 -4.920 12.209 1.00 97.69 86 VAL A CA 1
ATOM 693 C C . VAL A 1 86 ? -13.288 -5.559 13.388 1.00 97.69 86 VAL A C 1
ATOM 695 O O . VAL A 1 86 ? -13.878 -5.721 14.453 1.00 97.69 86 VAL A O 1
ATOM 698 N N . LEU A 1 87 ? -11.996 -5.865 13.236 1.00 97.50 87 LEU A N 1
ATOM 699 C CA . LEU A 1 87 ? -11.185 -6.472 14.292 1.00 97.50 87 LEU A CA 1
ATOM 700 C C . LEU A 1 87 ? -11.065 -5.567 15.522 1.00 97.50 87 LEU A C 1
ATOM 702 O O . LEU A 1 87 ? -11.150 -6.052 16.649 1.00 97.50 87 LEU A O 1
ATOM 706 N N . ARG A 1 88 ? -10.932 -4.251 15.334 1.00 96.25 88 ARG A N 1
ATOM 707 C CA . ARG A 1 88 ? -10.949 -3.280 16.437 1.00 96.25 88 ARG A CA 1
ATOM 708 C C . ARG A 1 88 ? -12.285 -3.249 17.168 1.00 96.25 88 ARG A C 1
ATOM 710 O O . ARG A 1 88 ? -12.286 -3.251 18.398 1.00 96.25 88 ARG A O 1
ATOM 717 N N . ALA A 1 89 ? -13.395 -3.241 16.430 1.00 95.75 89 ALA A N 1
ATOM 718 C CA . ALA A 1 89 ? -14.737 -3.208 17.001 1.00 95.75 89 ALA A CA 1
ATOM 719 C C . ALA A 1 89 ? -15.010 -4.452 17.859 1.00 95.75 89 ALA A C 1
ATOM 721 O O . ALA A 1 89 ? -15.399 -4.322 19.017 1.00 95.75 89 ALA A O 1
ATOM 722 N N . VAL A 1 90 ? -14.721 -5.652 17.340 1.00 96.88 90 VAL A N 1
ATOM 723 C CA . VAL A 1 90 ? -14.936 -6.907 18.090 1.00 96.88 90 VAL A CA 1
ATOM 724 C C . VAL A 1 90 ? -13.963 -7.086 19.257 1.00 96.88 90 VAL A C 1
ATOM 726 O O . VAL A 1 90 ? -14.274 -7.797 20.205 1.00 96.88 90 VAL A O 1
ATOM 729 N N . SER A 1 91 ? -12.805 -6.422 19.216 1.00 95.25 91 SER A N 1
ATOM 730 C CA . SER A 1 91 ? -11.810 -6.441 20.297 1.00 95.25 91 SER A CA 1
ATOM 731 C C . SER A 1 91 ? -12.035 -5.354 21.354 1.00 95.25 91 SER A C 1
ATOM 733 O O . SER A 1 91 ? -11.194 -5.184 22.234 1.00 95.25 91 SER A O 1
ATOM 735 N N . GLY A 1 92 ? -13.119 -4.574 21.254 1.00 92.88 92 GLY A N 1
ATOM 736 C CA . GLY A 1 92 ? -13.447 -3.518 22.215 1.00 92.88 92 GLY A CA 1
ATOM 737 C C . GLY A 1 92 ? -12.515 -2.301 22.176 1.00 92.88 92 GLY A C 1
ATOM 738 O O . GLY A 1 92 ? -12.465 -1.546 23.139 1.00 92.88 92 GLY A O 1
ATOM 739 N N . GLN A 1 93 ? -11.770 -2.089 21.085 1.00 89.00 93 GLN A N 1
ATOM 740 C CA . GLN A 1 93 ? -10.803 -0.983 20.967 1.00 89.00 93 GLN A CA 1
ATOM 741 C C . GLN A 1 93 ? -11.426 0.348 20.513 1.00 89.00 93 GLN A C 1
ATOM 743 O O . GLN A 1 93 ? -10.721 1.353 20.425 1.00 89.00 93 GLN A O 1
ATOM 748 N N . GLY A 1 94 ? -12.716 0.350 20.170 1.00 86.69 94 GLY A N 1
ATOM 749 C CA . GLY A 1 94 ? -13.413 1.515 19.627 1.00 86.69 94 GLY A CA 1
ATOM 750 C C . GLY A 1 94 ? -13.081 1.812 18.156 1.00 86.69 94 GLY A C 1
ATOM 751 O O . GLY A 1 94 ? -11.970 1.573 17.660 1.00 86.69 94 GLY A O 1
ATOM 752 N N . THR A 1 95 ? -14.081 2.340 17.450 1.00 88.56 95 THR A N 1
ATOM 753 C CA . THR A 1 95 ? -14.009 2.754 16.041 1.00 88.56 95 THR A CA 1
ATOM 754 C C . THR A 1 95 ? -14.781 4.055 15.848 1.00 88.56 95 THR A C 1
ATOM 756 O O . THR A 1 95 ? -15.907 4.056 15.350 1.00 88.56 95 THR A O 1
ATOM 759 N N . ASP A 1 96 ? -14.184 5.169 16.263 1.00 91.75 96 ASP A N 1
ATOM 760 C CA . ASP A 1 96 ? -14.780 6.482 16.031 1.00 91.75 96 ASP A CA 1
ATOM 761 C C . ASP A 1 96 ? -14.815 6.814 14.539 1.00 91.75 96 ASP A C 1
ATOM 763 O O . ASP A 1 96 ? -13.902 6.471 13.784 1.00 91.75 96 ASP A O 1
ATOM 767 N N . ILE A 1 97 ? -15.846 7.545 14.108 1.00 94.44 97 ILE A N 1
ATOM 768 C CA . ILE A 1 97 ? -16.003 7.959 12.704 1.00 94.44 97 ILE A CA 1
ATOM 769 C C . ILE A 1 97 ? -14.768 8.737 12.227 1.00 94.44 97 ILE A C 1
ATOM 771 O O . ILE A 1 97 ? -14.269 8.496 11.127 1.00 94.44 97 ILE A O 1
ATOM 775 N N . ALA A 1 98 ? -14.228 9.621 13.072 1.00 93.75 98 ALA A N 1
ATOM 776 C CA . ALA A 1 98 ? -13.005 10.361 12.772 1.00 93.75 98 ALA A CA 1
ATOM 777 C C . ALA A 1 98 ? -11.808 9.424 12.540 1.00 93.75 98 ALA A C 1
ATOM 779 O O . ALA A 1 98 ? -11.073 9.590 11.566 1.00 93.75 98 ALA 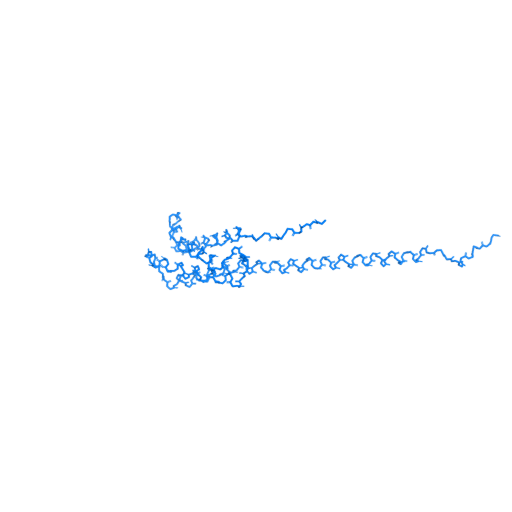A O 1
ATOM 780 N N . PHE A 1 99 ? -11.655 8.393 13.378 1.00 93.06 99 PHE A N 1
ATOM 781 C CA . PHE A 1 99 ? -10.604 7.393 13.217 1.00 93.06 99 PHE A CA 1
ATOM 782 C C . PHE A 1 99 ? -10.774 6.597 11.918 1.00 93.06 99 PHE A C 1
ATOM 784 O O . PHE A 1 99 ? -9.794 6.381 11.209 1.00 93.06 99 PHE A O 1
ATOM 791 N N . ILE A 1 100 ? -12.006 6.225 11.548 1.00 96.19 100 ILE A N 1
ATOM 792 C CA . ILE A 1 100 ? -12.293 5.542 10.276 1.00 96.19 100 ILE A CA 1
ATOM 793 C C . ILE A 1 100 ? -11.838 6.396 9.092 1.00 96.19 100 ILE A C 1
ATOM 795 O O . ILE A 1 100 ? -11.137 5.891 8.214 1.00 96.19 100 ILE A O 1
ATOM 799 N N . ILE A 1 101 ? -12.185 7.685 9.071 1.00 97.31 101 ILE A N 1
ATOM 800 C CA . ILE A 1 101 ? -11.812 8.603 7.984 1.00 97.31 101 ILE A CA 1
ATOM 801 C C . ILE A 1 101 ? -10.289 8.743 7.895 1.00 97.31 101 ILE A C 1
ATOM 803 O O . ILE A 1 101 ? -9.713 8.523 6.826 1.00 97.31 101 ILE A O 1
ATOM 807 N N . VAL A 1 102 ? -9.625 9.054 9.013 1.00 95.31 102 VAL A N 1
ATOM 808 C CA . VAL A 1 102 ? -8.167 9.252 9.050 1.00 95.31 102 VAL A CA 1
ATOM 809 C C . VAL A 1 102 ? -7.430 7.973 8.665 1.00 95.31 102 VAL A C 1
ATOM 811 O O . VAL A 1 102 ? -6.519 8.027 7.838 1.00 95.31 102 VAL A O 1
ATOM 814 N N . ALA A 1 103 ? -7.841 6.817 9.191 1.00 96.00 103 ALA A N 1
ATOM 815 C CA . ALA A 1 103 ? -7.251 5.529 8.840 1.00 96.00 103 ALA A CA 1
ATOM 816 C C . ALA A 1 103 ? -7.446 5.207 7.357 1.00 96.00 103 ALA A C 1
ATOM 818 O O . ALA A 1 103 ? -6.499 4.796 6.693 1.00 96.00 103 ALA A O 1
ATOM 819 N N . THR A 1 104 ? -8.643 5.445 6.814 1.00 98.00 104 THR A N 1
ATOM 820 C CA . THR A 1 104 ? -8.950 5.199 5.400 1.00 98.00 104 THR A CA 1
ATOM 821 C C . THR A 1 104 ? -8.048 6.025 4.490 1.00 98.00 104 THR A C 1
ATOM 823 O O . THR A 1 104 ? -7.404 5.469 3.600 1.00 98.00 104 THR A O 1
ATOM 826 N N . VAL A 1 105 ? -7.953 7.335 4.734 1.00 98.06 105 VAL A N 1
ATOM 827 C CA . VAL A 1 105 ? -7.138 8.249 3.921 1.00 98.06 105 VAL A CA 1
ATOM 828 C C . VAL A 1 105 ? -5.650 7.952 4.084 1.00 98.06 105 VAL A C 1
ATOM 830 O O . VAL A 1 105 ? -4.943 7.830 3.086 1.00 98.06 105 VAL A O 1
ATOM 833 N N . THR A 1 106 ? -5.171 7.782 5.318 1.00 97.12 106 THR A N 1
ATOM 834 C CA . THR A 1 106 ? -3.739 7.582 5.594 1.00 97.12 106 THR A CA 1
ATOM 835 C C . THR A 1 106 ? -3.254 6.234 5.075 1.00 97.12 106 THR A C 1
ATOM 837 O O . THR A 1 106 ? -2.257 6.182 4.358 1.00 97.12 106 THR A O 1
ATOM 840 N N . LEU A 1 107 ? -3.978 5.141 5.349 1.00 97.44 107 LEU A N 1
ATOM 841 C CA . LEU A 1 107 ? -3.632 3.823 4.809 1.00 97.44 107 LEU A CA 1
ATOM 842 C C . LEU A 1 107 ? -3.774 3.784 3.286 1.00 97.44 107 LEU A C 1
ATOM 844 O O . LEU A 1 107 ? -2.993 3.101 2.631 1.00 97.44 107 LEU A O 1
ATOM 848 N N . GLY A 1 108 ? -4.716 4.535 2.710 1.00 96.88 108 GLY A N 1
ATOM 849 C CA . GLY A 1 108 ? -4.847 4.675 1.260 1.00 96.88 108 GLY A CA 1
ATOM 850 C C . GLY A 1 108 ? -3.626 5.355 0.656 1.00 96.88 108 GLY A C 1
ATOM 851 O O . GLY A 1 108 ? -2.994 4.813 -0.250 1.00 96.88 108 GLY A O 1
ATOM 852 N N . ALA A 1 109 ? -3.235 6.501 1.212 1.00 97.06 109 ALA A N 1
ATOM 853 C CA . ALA A 1 109 ? -2.034 7.222 0.807 1.00 97.06 109 ALA A CA 1
ATOM 854 C C . ALA A 1 109 ? -0.775 6.362 0.959 1.00 97.06 109 ALA A C 1
ATOM 856 O O . ALA A 1 109 ? 0.084 6.374 0.085 1.00 97.06 109 ALA A O 1
ATOM 857 N N . PHE A 1 110 ? -0.675 5.583 2.031 1.00 96.31 110 PHE A N 1
ATOM 858 C CA . PHE A 1 110 ? 0.469 4.719 2.268 1.00 96.31 110 PHE A CA 1
ATOM 859 C C . PHE A 1 110 ? 0.473 3.526 1.315 1.00 96.31 110 PHE A C 1
ATOM 861 O O . PHE A 1 110 ? 1.326 3.469 0.434 1.00 96.31 110 PHE A O 1
ATOM 868 N N . LEU A 1 111 ? -0.488 2.607 1.438 1.00 93.75 111 LEU A N 1
ATOM 869 C CA . LEU A 1 111 ? -0.498 1.323 0.729 1.00 93.75 111 LEU A CA 1
ATOM 870 C C . LEU A 1 111 ? -0.661 1.486 -0.790 1.00 93.75 111 LEU A C 1
ATOM 872 O O . LEU A 1 111 ? -0.057 0.740 -1.562 1.00 93.75 111 LEU A O 1
ATOM 876 N N . VAL A 1 112 ? -1.447 2.462 -1.250 1.00 95.12 112 VAL A N 1
ATOM 877 C CA . VAL A 1 112 ? -1.625 2.723 -2.688 1.00 95.12 112 VAL A CA 1
ATOM 878 C C . VAL A 1 112 ? -0.546 3.673 -3.208 1.00 95.12 112 VAL A C 1
ATOM 880 O O . VAL A 1 112 ? -0.043 3.488 -4.318 1.00 95.12 112 VAL A O 1
ATOM 883 N N . GLY A 1 113 ? -0.157 4.677 -2.417 1.00 92.56 113 GLY A N 1
ATOM 884 C CA . GLY A 1 113 ? 0.772 5.718 -2.855 1.00 92.56 113 GLY A CA 1
ATOM 885 C C . GLY A 1 113 ? 2.171 5.199 -3.161 1.00 92.56 113 GLY A C 1
ATOM 886 O O . GLY A 1 113 ? 2.732 5.581 -4.186 1.00 92.56 113 GLY A O 1
ATOM 887 N N . TRP A 1 114 ? 2.730 4.280 -2.366 1.00 92.81 114 TRP A N 1
ATOM 888 C CA . TRP A 1 114 ? 4.063 3.739 -2.671 1.00 92.81 114 TRP A CA 1
ATOM 889 C C . TRP A 1 114 ? 4.075 2.922 -3.974 1.00 92.81 114 TRP A C 1
ATOM 891 O O . TRP A 1 114 ? 5.031 3.002 -4.747 1.00 92.81 114 TRP A O 1
ATOM 901 N N . ARG A 1 115 ? 2.979 2.211 -4.274 1.00 92.44 115 ARG A N 1
ATOM 902 C CA . ARG A 1 115 ? 2.800 1.480 -5.541 1.00 92.44 115 ARG A CA 1
ATOM 903 C C . ARG A 1 115 ? 2.688 2.444 -6.725 1.00 92.44 115 ARG A C 1
ATOM 905 O O . ARG A 1 115 ? 3.316 2.233 -7.760 1.00 92.44 115 ARG A O 1
ATOM 912 N N . LEU A 1 116 ? 1.951 3.549 -6.563 1.00 90.62 116 LEU A N 1
ATOM 913 C CA . LEU A 1 116 ? 1.881 4.625 -7.561 1.00 90.62 116 LEU A CA 1
ATOM 914 C C . LEU A 1 116 ? 3.254 5.262 -7.817 1.00 90.62 116 LEU A C 1
ATOM 916 O O . LEU A 1 116 ? 3.604 5.515 -8.973 1.00 90.62 116 LEU A O 1
ATOM 920 N N . LEU A 1 117 ? 4.046 5.482 -6.764 1.00 90.31 117 LEU A N 1
ATOM 921 C CA . LEU A 1 117 ? 5.419 5.975 -6.882 1.00 90.31 117 LEU A CA 1
ATOM 922 C C . LEU A 1 117 ? 6.305 4.990 -7.651 1.00 90.31 117 LEU A C 1
ATOM 924 O O . LEU A 1 117 ? 7.054 5.427 -8.522 1.00 90.31 117 LEU A O 1
ATOM 928 N N . GLY A 1 118 ? 6.178 3.683 -7.402 1.00 87.44 118 GLY A N 1
ATOM 929 C CA . GLY A 1 118 ? 6.870 2.641 -8.170 1.00 87.44 118 GLY A CA 1
ATOM 930 C C . GLY A 1 118 ? 6.593 2.753 -9.672 1.00 87.44 118 GLY A C 1
ATOM 931 O O . GLY A 1 118 ? 7.520 2.936 -10.462 1.00 87.44 118 GLY A O 1
ATOM 932 N N . VAL A 1 119 ? 5.312 2.789 -10.056 1.00 87.50 119 VAL A N 1
ATOM 933 C CA . VAL A 1 119 ? 4.888 2.961 -11.459 1.00 87.50 119 VAL A CA 1
ATOM 934 C C . VAL A 1 119 ? 5.439 4.258 -12.064 1.00 87.50 119 VAL A C 1
ATOM 936 O O . VAL A 1 119 ? 5.838 4.298 -13.231 1.00 87.50 119 VAL A O 1
ATOM 939 N N . TRP A 1 120 ? 5.465 5.346 -11.296 1.00 88.56 120 TRP A N 1
ATOM 940 C CA . TRP A 1 120 ? 5.977 6.632 -11.764 1.00 88.56 120 TRP A CA 1
ATOM 941 C C . TRP A 1 120 ? 7.498 6.613 -11.988 1.00 88.56 120 TRP A C 1
ATOM 943 O O . TRP A 1 120 ? 7.973 7.066 -13.034 1.00 88.56 120 TRP A O 1
ATOM 953 N N . ILE A 1 121 ? 8.259 6.027 -11.060 1.00 91.25 121 ILE A N 1
ATOM 954 C CA . ILE A 1 121 ? 9.719 5.877 -11.151 1.00 91.25 121 ILE A CA 1
ATOM 955 C C . ILE A 1 121 ? 10.102 4.983 -12.334 1.00 91.25 121 ILE A C 1
ATOM 957 O O . ILE A 1 121 ? 11.032 5.311 -13.079 1.00 91.25 121 ILE A O 1
ATOM 961 N N . GLU A 1 122 ? 9.375 3.890 -12.558 1.00 89.19 122 GLU A N 1
ATOM 962 C CA . GLU A 1 122 ? 9.585 2.997 -13.701 1.00 89.19 122 GLU A CA 1
ATOM 963 C C . GLU A 1 122 ? 9.373 3.722 -15.029 1.00 89.19 122 GLU A C 1
ATOM 965 O O . GLU A 1 122 ? 10.222 3.651 -15.919 1.00 89.19 122 GLU A O 1
ATOM 970 N N . ARG A 1 123 ? 8.296 4.509 -15.145 1.00 89.38 123 ARG A N 1
ATOM 971 C CA . ARG A 1 123 ? 8.021 5.325 -16.339 1.00 89.38 123 ARG A CA 1
ATOM 972 C C . ARG A 1 123 ? 9.132 6.333 -16.622 1.00 89.38 123 ARG A C 1
ATOM 974 O O . ARG A 1 123 ? 9.516 6.512 -17.777 1.00 89.38 123 ARG A O 1
ATOM 981 N N . ILE A 1 124 ? 9.656 6.999 -15.594 1.00 92.06 124 ILE A N 1
ATOM 982 C CA . ILE A 1 124 ? 10.767 7.952 -15.748 1.00 92.06 124 ILE A CA 1
ATOM 983 C C . ILE A 1 124 ? 12.043 7.226 -16.175 1.00 92.06 124 ILE A C 1
ATOM 985 O O . ILE A 1 124 ? 12.751 7.690 -17.071 1.00 92.06 124 ILE A O 1
ATOM 989 N N . SER A 1 125 ? 12.327 6.080 -15.562 1.00 92.56 125 SER A N 1
ATOM 990 C CA . SER A 1 125 ? 13.520 5.284 -15.849 1.00 92.56 125 SER A CA 1
ATOM 991 C C . SER A 1 125 ? 13.498 4.741 -17.277 1.00 92.56 125 SER A C 1
ATOM 993 O O . SER A 1 125 ? 14.484 4.893 -17.996 1.00 92.56 125 SER A O 1
ATOM 995 N N . ALA A 1 126 ? 12.356 4.224 -17.737 1.00 91.69 126 ALA A N 1
ATOM 996 C CA . ALA A 1 126 ? 12.168 3.752 -19.107 1.00 91.69 126 ALA A CA 1
ATOM 997 C C . ALA A 1 126 ? 12.404 4.868 -20.138 1.00 91.69 126 ALA A C 1
ATOM 999 O O . ALA A 1 126 ? 13.133 4.669 -21.107 1.00 91.69 126 ALA A O 1
ATOM 1000 N N . LYS A 1 127 ? 11.873 6.076 -19.891 1.00 92.19 127 LYS A N 1
ATOM 1001 C CA . LYS A 1 127 ? 12.125 7.246 -20.752 1.00 92.19 127 LYS A CA 1
ATOM 1002 C C . LYS A 1 127 ? 13.610 7.609 -20.819 1.00 92.19 127 LYS A C 1
ATOM 1004 O O . LYS A 1 127 ? 14.112 7.926 -21.893 1.00 92.19 127 LYS A O 1
ATOM 1009 N N . ARG A 1 128 ? 14.320 7.565 -19.686 1.00 93.25 128 ARG A N 1
ATOM 1010 C CA . ARG A 1 128 ? 15.764 7.861 -19.626 1.00 93.25 128 ARG A CA 1
ATOM 1011 C C . ARG A 1 128 ? 16.593 6.828 -20.386 1.00 93.25 128 ARG A C 1
ATOM 1013 O O . ARG A 1 128 ? 17.526 7.215 -21.081 1.00 93.25 128 ARG A O 1
ATOM 1020 N N . VAL A 1 129 ? 16.253 5.544 -20.267 1.00 93.88 129 VAL A N 1
ATOM 1021 C CA . VAL A 1 129 ? 16.928 4.458 -20.994 1.00 93.88 129 VAL A CA 1
ATOM 1022 C C . VAL A 1 129 ? 16.688 4.587 -22.497 1.00 93.88 129 VAL A C 1
ATOM 1024 O O . VAL A 1 129 ? 17.656 4.601 -23.250 1.00 93.88 129 VAL A O 1
ATOM 1027 N N . ALA A 1 130 ? 15.438 4.792 -22.924 1.00 93.94 130 ALA A N 1
ATOM 1028 C CA . ALA A 1 130 ? 15.101 4.992 -24.334 1.00 93.94 130 ALA A CA 1
ATOM 1029 C C . ALA A 1 130 ? 15.829 6.203 -24.940 1.00 93.94 130 ALA A C 1
ATOM 1031 O O . ALA A 1 130 ? 16.362 6.115 -26.042 1.00 93.94 130 ALA A O 1
ATOM 1032 N N . LYS A 1 131 ? 15.918 7.316 -24.197 1.00 95.25 131 LYS A N 1
ATOM 1033 C CA . LYS A 1 131 ? 16.676 8.500 -24.623 1.00 95.25 131 LYS A CA 1
ATOM 1034 C C . LYS A 1 131 ? 18.169 8.197 -24.790 1.00 95.25 131 LYS A C 1
ATOM 1036 O O . LYS A 1 131 ? 18.726 8.527 -25.829 1.00 95.25 131 LYS A O 1
ATOM 1041 N N . LYS A 1 132 ? 18.804 7.558 -23.800 1.00 94.62 132 LYS A N 1
ATOM 1042 C CA . LYS A 1 132 ? 20.227 7.180 -23.883 1.00 94.62 132 LYS A CA 1
ATOM 1043 C C . LYS A 1 132 ? 20.507 6.248 -25.060 1.00 94.62 132 LYS A C 1
ATOM 1045 O O . LYS A 1 132 ? 21.543 6.380 -25.697 1.00 94.62 132 LYS A O 1
ATOM 1050 N N . GLN A 1 133 ? 19.596 5.318 -25.332 1.00 93.75 133 GLN A N 1
ATOM 1051 C CA . GLN A 1 133 ? 19.719 4.401 -26.458 1.00 93.75 133 GLN A CA 1
ATOM 1052 C C . GLN A 1 133 ? 19.613 5.147 -27.793 1.00 93.75 133 GLN A C 1
ATOM 1054 O O . GLN A 1 133 ? 20.491 4.994 -28.628 1.00 93.75 133 GLN A O 1
ATOM 1059 N N . ALA A 1 134 ? 18.641 6.054 -27.942 1.00 94.44 134 ALA A N 1
ATOM 1060 C CA . ALA A 1 134 ? 18.527 6.896 -29.133 1.00 94.44 134 ALA A CA 1
ATOM 1061 C C . ALA A 1 134 ? 19.754 7.806 -29.351 1.00 94.44 134 ALA A C 1
ATOM 1063 O O . ALA A 1 134 ? 20.192 7.989 -30.483 1.00 94.44 134 ALA A O 1
ATOM 1064 N N . GLU A 1 135 ? 20.329 8.364 -28.279 1.00 95.44 135 GLU A N 1
ATOM 1065 C CA . GLU A 1 135 ? 21.574 9.146 -28.344 1.00 95.44 135 GLU A CA 1
ATOM 1066 C C . GLU A 1 135 ? 22.769 8.286 -28.779 1.00 95.44 135 GLU A C 1
ATOM 1068 O O . GLU A 1 135 ? 23.574 8.731 -29.597 1.00 95.44 135 GLU A O 1
ATOM 1073 N N . ALA A 1 136 ? 22.875 7.054 -28.270 1.00 94.38 136 ALA A N 1
ATOM 1074 C CA . ALA A 1 136 ? 23.919 6.112 -28.662 1.00 94.38 136 ALA A CA 1
ATOM 1075 C C . ALA A 1 136 ? 23.776 5.679 -30.131 1.00 94.38 136 ALA A C 1
ATOM 1077 O O . ALA A 1 136 ? 24.755 5.733 -30.874 1.00 94.38 136 ALA A O 1
ATOM 1078 N N . ASP A 1 137 ? 22.564 5.331 -30.567 1.00 94.81 137 ASP A N 1
ATOM 1079 C CA . ASP A 1 137 ? 22.273 4.937 -31.949 1.00 94.81 137 ASP A CA 1
ATOM 1080 C C . ASP A 1 137 ? 22.586 6.089 -32.923 1.00 94.81 137 ASP A C 1
ATOM 1082 O O . ASP A 1 137 ? 23.241 5.891 -33.948 1.00 94.81 137 ASP A O 1
ATOM 1086 N N . ALA A 1 138 ? 22.213 7.326 -32.572 1.00 94.69 138 ALA A N 1
ATOM 1087 C CA . ALA A 1 138 ? 22.545 8.514 -33.359 1.00 94.69 138 ALA A CA 1
ATOM 1088 C C . ALA A 1 138 ? 24.058 8.795 -33.405 1.00 94.69 138 ALA A C 1
ATOM 1090 O O . ALA A 1 138 ? 24.578 9.215 -34.441 1.00 94.69 138 ALA A O 1
ATOM 1091 N N . ALA A 1 139 ? 24.783 8.565 -32.305 1.00 94.75 139 ALA A N 1
ATOM 1092 C CA . ALA A 1 139 ? 26.234 8.732 -32.264 1.00 94.75 139 ALA A CA 1
ATOM 1093 C C . ALA A 1 139 ? 26.957 7.735 -33.184 1.00 94.75 139 ALA A C 1
ATOM 1095 O O . ALA A 1 139 ? 27.903 8.129 -33.866 1.00 94.75 139 ALA A O 1
ATOM 1096 N N . VAL A 1 140 ? 26.489 6.483 -33.252 1.00 95.00 140 VAL A N 1
ATOM 1097 C CA . VAL A 1 140 ? 27.026 5.463 -34.170 1.00 95.00 140 VAL A CA 1
ATOM 1098 C C . VAL A 1 140 ? 26.818 5.884 -35.625 1.00 95.00 140 VAL A C 1
ATOM 1100 O O . VAL A 1 140 ? 27.788 5.949 -36.378 1.00 95.00 140 VAL A O 1
ATOM 1103 N N . VAL A 1 141 ? 25.594 6.273 -36.001 1.00 94.56 141 VAL A N 1
ATOM 1104 C CA . VAL A 1 141 ? 25.279 6.730 -37.370 1.00 94.56 141 VAL A CA 1
ATOM 1105 C C . VAL A 1 141 ? 26.125 7.945 -37.766 1.00 94.56 141 VAL A C 1
ATOM 1107 O O . VAL A 1 141 ? 26.675 8.001 -38.867 1.00 94.56 141 VAL A O 1
ATOM 1110 N N . ASN A 1 142 ? 26.284 8.913 -36.860 1.00 94.38 142 ASN A N 1
ATOM 1111 C CA . ASN A 1 142 ? 27.114 10.090 -37.112 1.00 94.38 142 ASN A CA 1
ATOM 1112 C C . ASN A 1 142 ? 28.598 9.729 -37.281 1.00 94.38 142 ASN A C 1
ATOM 1114 O O . ASN A 1 142 ? 29.262 10.292 -38.153 1.00 94.38 142 ASN A O 1
ATOM 1118 N N . ALA A 1 143 ? 29.125 8.797 -36.484 1.00 92.94 143 ALA A N 1
ATOM 1119 C CA . ALA A 1 143 ? 30.508 8.340 -36.600 1.00 92.94 143 ALA A CA 1
ATOM 1120 C C . ALA A 1 143 ? 30.766 7.622 -37.936 1.00 92.94 143 ALA A C 1
ATOM 1122 O O . ALA A 1 143 ? 31.784 7.877 -38.583 1.00 92.94 143 ALA A O 1
ATOM 1123 N N . GLU A 1 144 ? 29.834 6.781 -38.389 1.00 93.19 144 GLU A N 1
ATOM 1124 C CA . GLU A 1 144 ? 29.904 6.118 -39.697 1.00 93.19 144 GLU A CA 1
ATOM 1125 C C . GLU A 1 144 ? 29.875 7.129 -40.849 1.00 93.19 144 GLU A C 1
ATOM 1127 O O . GLU A 1 144 ? 30.718 7.072 -41.749 1.00 93.19 144 GLU A O 1
ATOM 1132 N N . ALA A 1 145 ? 28.965 8.106 -40.796 1.00 90.75 145 ALA A N 1
ATOM 1133 C CA . ALA A 1 145 ? 28.881 9.170 -41.793 1.00 90.75 145 ALA A CA 1
ATOM 1134 C C . ALA A 1 145 ? 30.178 9.997 -41.861 1.00 90.75 145 ALA A C 1
ATOM 1136 O O . ALA A 1 145 ? 30.681 10.291 -42.949 1.00 90.75 145 ALA A O 1
ATOM 1137 N N . GLN A 1 146 ? 30.766 10.328 -40.707 1.00 90.25 146 GLN A N 1
ATOM 1138 C CA . GLN A 1 146 ? 32.053 11.026 -40.629 1.00 90.25 146 GLN A CA 1
ATOM 1139 C C . GLN A 1 146 ? 33.203 10.186 -41.197 1.00 90.25 146 GLN A C 1
ATOM 1141 O O . GLN A 1 146 ? 34.042 10.714 -41.932 1.00 90.25 146 GLN A O 1
ATOM 1146 N N . ALA A 1 147 ? 33.247 8.886 -40.898 1.00 91.19 147 ALA A N 1
ATOM 1147 C CA . ALA A 1 147 ? 34.254 7.977 -41.436 1.00 91.19 147 ALA A CA 1
ATOM 1148 C C . ALA A 1 147 ? 34.155 7.864 -42.966 1.00 91.19 147 ALA A C 1
ATOM 1150 O O . ALA A 1 147 ? 35.174 7.957 -43.654 1.00 91.19 147 ALA A O 1
ATOM 1151 N N . ALA A 1 148 ? 32.938 7.748 -43.507 1.00 89.62 148 ALA A N 1
ATOM 1152 C CA . ALA A 1 148 ? 32.688 7.717 -44.946 1.00 89.62 148 ALA A CA 1
ATOM 1153 C C . ALA A 1 148 ? 33.114 9.024 -45.636 1.00 89.62 148 ALA A C 1
ATOM 1155 O O . ALA A 1 148 ? 33.811 8.989 -46.653 1.00 89.62 148 ALA A O 1
ATOM 1156 N N . ALA A 1 149 ? 32.769 10.179 -45.059 1.00 89.44 149 ALA A N 1
ATOM 1157 C CA . ALA A 1 149 ? 33.186 11.484 -45.573 1.00 89.44 149 ALA A CA 1
ATOM 1158 C C . ALA A 1 149 ? 34.717 11.642 -45.565 1.00 89.44 149 ALA A C 1
ATOM 1160 O O . ALA A 1 149 ? 35.311 12.082 -46.553 1.00 89.44 149 ALA A O 1
ATOM 1161 N N . LYS A 1 150 ? 35.380 11.215 -44.483 1.00 88.31 150 LYS A N 1
ATOM 1162 C CA . LYS A 1 150 ? 36.845 11.230 -44.374 1.00 88.31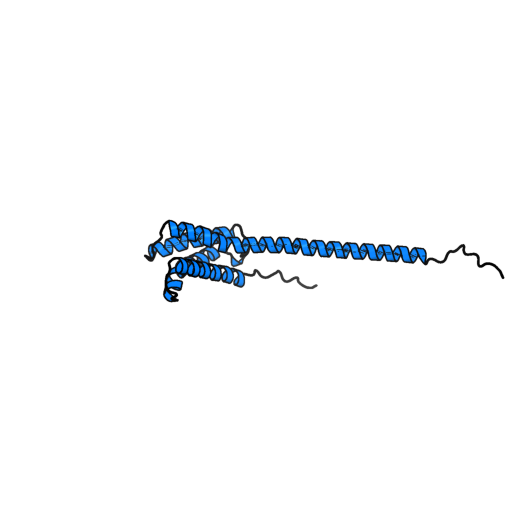 150 LYS A CA 1
ATOM 1163 C C . LYS A 1 150 ? 37.507 10.309 -45.402 1.00 88.31 150 LYS A C 1
ATOM 1165 O O . LYS A 1 150 ? 38.509 10.692 -46.000 1.00 88.31 150 LYS A O 1
ATOM 1170 N N . ALA A 1 151 ? 36.947 9.125 -45.642 1.00 88.94 151 ALA A N 1
ATOM 1171 C CA . ALA A 1 151 ? 37.439 8.198 -46.659 1.00 88.94 151 ALA A CA 1
ATOM 1172 C C . ALA A 1 151 ? 37.298 8.763 -48.084 1.00 88.94 151 ALA A C 1
ATOM 1174 O O . ALA A 1 151 ? 38.181 8.554 -48.914 1.00 88.94 151 ALA A O 1
ATOM 1175 N N . ALA A 1 152 ? 36.223 9.505 -48.365 1.00 85.56 152 ALA A N 1
ATOM 1176 C CA . ALA A 1 152 ? 36.027 10.169 -49.652 1.00 85.56 152 ALA A CA 1
ATOM 1177 C C . ALA A 1 152 ? 37.055 11.288 -49.895 1.00 85.56 152 ALA A C 1
ATOM 1179 O O . ALA A 1 152 ? 37.615 11.366 -50.984 1.00 85.56 152 ALA A O 1
ATOM 1180 N N . LEU A 1 153 ? 37.343 12.105 -48.875 1.00 84.62 153 LEU A N 1
ATOM 1181 C CA . LEU A 1 153 ? 38.355 13.169 -48.938 1.00 84.62 153 LEU A CA 1
ATOM 1182 C C . LEU A 1 153 ? 39.775 12.634 -49.146 1.00 84.62 153 LEU A C 1
ATOM 1184 O O . LEU A 1 153 ? 40.575 13.262 -49.829 1.00 84.62 153 LEU A O 1
ATOM 1188 N N . ASN A 1 154 ? 40.092 11.482 -48.555 1.00 83.56 154 ASN A N 1
ATOM 1189 C CA . ASN A 1 154 ? 41.428 10.893 -48.630 1.00 83.56 154 ASN A CA 1
ATOM 1190 C C . ASN A 1 154 ? 41.627 9.993 -49.864 1.00 83.56 154 ASN A C 1
ATOM 1192 O O . ASN A 1 154 ? 42.641 9.303 -49.970 1.00 83.56 154 ASN A O 1
ATOM 1196 N N . ARG A 1 155 ? 40.650 9.951 -50.780 1.00 79.50 155 ARG A N 1
ATOM 1197 C CA . ARG A 1 155 ? 40.744 9.164 -52.008 1.00 79.50 155 ARG A CA 1
ATOM 1198 C C . ARG A 1 155 ? 41.773 9.834 -52.939 1.00 79.50 155 ARG A C 1
ATOM 1200 O O . ARG A 1 155 ? 41.617 11.019 -53.230 1.00 79.50 155 ARG A O 1
ATOM 1207 N N . PRO A 1 156 ? 42.818 9.122 -53.404 1.00 73.81 156 PRO A N 1
ATOM 1208 C CA . PRO A 1 156 ? 43.794 9.686 -54.332 1.00 73.81 156 PRO A CA 1
ATOM 1209 C C . PRO A 1 156 ? 43.086 10.182 -55.592 1.00 73.81 156 PRO A C 1
ATOM 1211 O O . PRO A 1 156 ? 42.323 9.426 -56.192 1.00 73.81 156 PRO A O 1
ATOM 1214 N N . ASP A 1 157 ? 43.316 11.439 -55.972 1.00 76.12 157 ASP A N 1
ATOM 1215 C CA . ASP A 1 157 ? 42.763 11.998 -57.205 1.00 76.12 157 ASP A CA 1
ATOM 1216 C C . ASP A 1 157 ? 43.392 11.276 -58.414 1.00 76.12 157 ASP A C 1
ATOM 1218 O O . ASP A 1 157 ? 44.597 11.427 -58.651 1.00 76.12 157 ASP A O 1
ATOM 1222 N N . PRO A 1 158 ? 42.611 10.490 -59.181 1.00 72.69 158 PRO A N 1
ATOM 1223 C CA . PRO A 1 158 ? 43.125 9.731 -60.318 1.00 72.69 158 PRO A CA 1
ATOM 1224 C C . PRO A 1 158 ? 43.602 10.632 -61.466 1.00 72.69 158 PRO A C 1
ATOM 1226 O O . PRO A 1 158 ? 44.353 10.176 -62.324 1.00 72.69 158 PRO A O 1
ATOM 1229 N N . ASN A 1 159 ? 43.205 11.908 -61.479 1.00 71.94 159 ASN A N 1
ATOM 1230 C CA . ASN A 1 159 ? 43.584 12.892 -62.488 1.00 71.94 159 ASN A CA 1
ATOM 1231 C C . ASN A 1 159 ? 44.676 13.856 -62.017 1.00 71.94 159 ASN A C 1
ATOM 1233 O O . ASN A 1 159 ? 45.007 14.794 -62.751 1.00 71.94 159 ASN A O 1
ATOM 1237 N N . ARG A 1 160 ? 45.275 13.629 -60.839 1.00 69.50 160 ARG A N 1
ATOM 1238 C CA . ARG A 1 160 ? 46.420 14.408 -60.365 1.00 69.50 160 ARG A CA 1
ATOM 1239 C C . ARG A 1 160 ? 47.636 14.092 -61.236 1.00 69.50 160 ARG A C 1
ATOM 1241 O O . ARG A 1 160 ? 48.479 13.274 -60.881 1.00 69.50 160 ARG A O 1
ATOM 1248 N N . ARG A 1 161 ? 47.722 14.738 -62.403 1.00 69.31 161 ARG A N 1
ATOM 1249 C CA . ARG A 1 161 ? 48.921 14.734 -63.244 1.00 69.31 161 ARG A CA 1
ATOM 1250 C C . ARG A 1 161 ? 50.041 15.323 -62.402 1.00 69.31 161 ARG A C 1
ATOM 1252 O O . ARG A 1 161 ? 49.998 16.499 -62.050 1.00 69.31 161 ARG A O 1
ATOM 1259 N N . THR A 1 162 ? 51.011 14.496 -62.041 1.00 68.12 162 THR A N 1
ATOM 1260 C CA . THR A 1 162 ? 52.273 14.962 -61.471 1.00 68.12 162 THR A CA 1
ATOM 1261 C C . THR A 1 162 ? 52.854 15.996 -62.435 1.00 68.12 162 THR A C 1
ATOM 1263 O O . THR A 1 162 ? 53.057 15.649 -63.603 1.00 68.12 162 THR A O 1
ATOM 1266 N N . PRO A 1 163 ? 53.065 17.257 -62.017 1.00 62.91 163 PRO A N 1
ATOM 1267 C CA . PRO A 1 163 ? 53.721 18.237 -62.868 1.00 62.91 163 PRO A CA 1
ATOM 1268 C C . PRO A 1 163 ? 55.101 17.690 -63.235 1.00 62.91 163 PRO A C 1
ATOM 1270 O O . PRO A 1 163 ? 55.884 17.359 -62.345 1.00 62.91 163 PRO A O 1
ATOM 1273 N N . GLY A 1 164 ? 55.332 17.496 -64.534 1.00 70.00 164 GLY A N 1
ATOM 1274 C CA . GLY A 1 164 ? 56.598 17.001 -65.061 1.00 70.00 164 GLY A CA 1
ATOM 1275 C C . GLY A 1 164 ? 57.740 17.950 -64.707 1.00 70.00 164 GLY A C 1
ATOM 1276 O O . GLY A 1 164 ? 57.582 19.168 -64.800 1.00 70.00 164 GLY A O 1
ATOM 1277 N N . ILE A 1 165 ? 58.839 17.343 -64.265 1.00 54.78 165 ILE A N 1
ATOM 1278 C CA . ILE A 1 165 ? 60.178 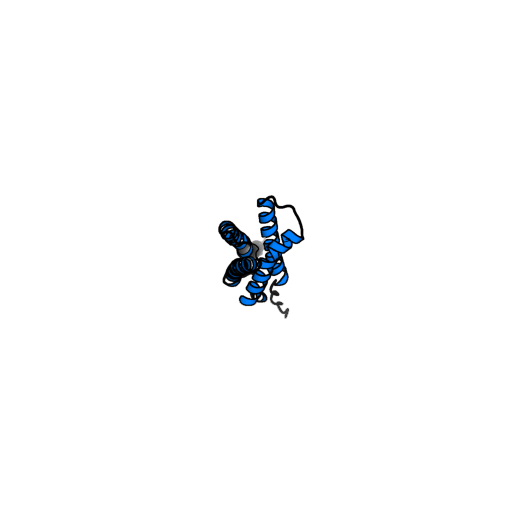17.924 -64.116 1.00 54.78 165 ILE A CA 1
ATOM 1279 C C . ILE A 1 165 ? 60.817 18.002 -65.504 1.00 54.78 165 ILE A C 1
ATOM 1281 O O . ILE A 1 165 ? 60.569 17.060 -66.293 1.00 54.78 165 ILE A O 1
#

Foldseek 3Di:
DDPPPDPQQPQVVLVVQLLVLLLVLLVVVCVVVVHDDDPVSSCLLRVQLVVQLVVLCVVLVCSVPVLDLPPSLVSSLVSSLVSSQVVCVVVVVDDDPVNSVSSSVSSSCRSNVVSVVVVVVVVVVVVVVVVVVVVVVVVVVVVVVVVVVVVVVPPPDPPPDDPDD

Secondary structure (DSSP, 8-state):
-----PPPP-HHHHHHHHHHHHHHHHHHHHHHTT----HHHHHHHHHHHHHHHHHHHHHHTGGGSTT-IIIIIHHHHHHHHHHHHHHHHHTT----HHHHHHHHHHHHHHHHHHHHHHHHHHHHHHHHHHHHHHHHHHHHHHHHHHHHHHHHHTS--TT--PPP-